Protein AF-A0A958C7G6-F1 (afdb_monomer_lite)

Foldseek 3Di:
DDPPDDQPDPVRVVVVVVVVVVVLCVVCPPDDPVQQCDADPVGDGVVRVVVVVVLVVQQCCCCVVVPDDNCVSNVNPD

Secondary structure (DSSP, 8-state):
----PPPSSHHHHHHHHHHHHHHHHHHHTT--HHHHT-B-TTS-BHHHHHHHHHHHHHHIIIIIIT---HHHHTT---

Structure (mmCIF, N/CA/C/O backbone):
data_AF-A0A958C7G6-F1
#
_entry.id   AF-A0A958C7G6-F1
#
loop_
_atom_site.group_PDB
_atom_site.id
_atom_site.type_symbol
_atom_site.label_atom_id
_atom_site.label_alt_id
_atom_site.label_comp_id
_atom_site.label_asym_id
_atom_site.label_entity_id
_atom_site.label_seq_id
_atom_site.pdbx_PDB_ins_code
_atom_site.Cartn_x
_atom_site.Cartn_y
_atom_site.Cartn_z
_atom_site.occupancy
_atom_site.B_iso_or_equiv
_atom_site.auth_seq_id
_atom_site.auth_comp_id
_atom_site.auth_asym_id
_atom_site.auth_atom_id
_atom_site.pdbx_PDB_model_num
ATOM 1 N N . MET A 1 1 ? 11.235 17.425 5.911 1.00 39.91 1 MET A N 1
ATOM 2 C CA . MET A 1 1 ? 10.138 18.156 5.251 1.00 39.91 1 MET A CA 1
ATOM 3 C C . MET A 1 1 ? 8.869 17.387 5.541 1.00 39.91 1 MET A C 1
ATOM 5 O O . MET A 1 1 ? 8.951 16.173 5.611 1.00 39.91 1 MET A O 1
ATOM 9 N N . GLU A 1 2 ? 7.791 18.133 5.765 1.00 47.97 2 GLU A N 1
ATOM 10 C CA . GLU A 1 2 ? 6.401 17.709 5.984 1.00 47.97 2 GLU A CA 1
ATOM 11 C C . GLU A 1 2 ? 6.072 16.931 7.267 1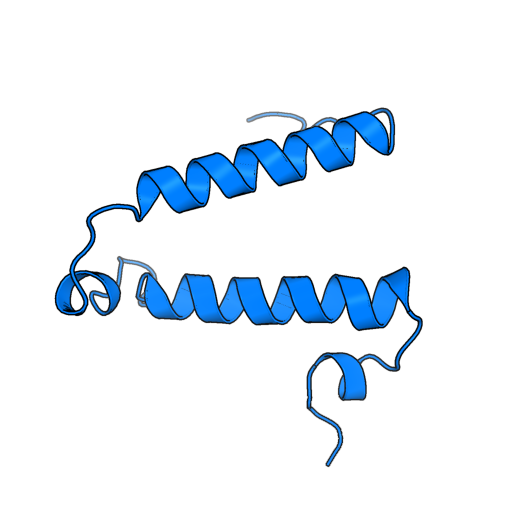.00 47.97 2 GLU A C 1
ATOM 13 O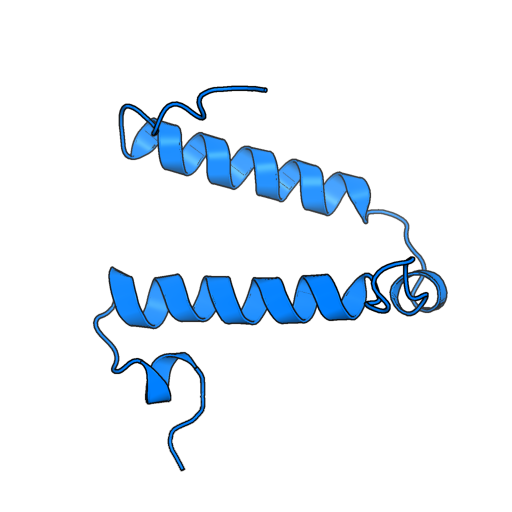 O . GLU A 1 2 ? 6.476 15.806 7.523 1.00 47.97 2 GLU A O 1
ATOM 18 N N . ASN A 1 3 ? 5.298 17.624 8.098 1.00 49.00 3 ASN A N 1
ATOM 19 C CA . ASN A 1 3 ? 4.556 17.107 9.226 1.00 49.00 3 ASN A CA 1
ATOM 20 C C . ASN A 1 3 ? 3.402 16.287 8.621 1.00 49.00 3 ASN A C 1
ATOM 22 O O . ASN A 1 3 ? 2.388 16.877 8.243 1.00 49.00 3 ASN A O 1
ATOM 26 N N . GLU A 1 4 ? 3.575 14.975 8.425 1.00 59.41 4 GLU A N 1
ATOM 27 C CA . GLU A 1 4 ? 2.487 14.111 7.951 1.00 59.41 4 GLU A CA 1
ATOM 28 C C . GLU A 1 4 ? 1.355 14.165 8.975 1.00 59.41 4 GLU A C 1
ATOM 30 O O . GLU A 1 4 ? 1.404 13.596 10.065 1.00 59.41 4 GLU A O 1
ATOM 35 N N . THR A 1 5 ? 0.338 14.951 8.645 1.00 82.19 5 THR A N 1
ATOM 36 C CA . THR A 1 5 ? -0.847 15.088 9.474 1.00 82.19 5 THR A CA 1
ATOM 37 C C . THR A 1 5 ? -1.604 13.770 9.423 1.00 82.19 5 THR A C 1
ATOM 39 O O . THR A 1 5 ? -2.023 13.318 8.350 1.00 82.19 5 THR A O 1
ATOM 42 N N . TYR A 1 6 ? -1.761 13.142 10.591 1.00 88.62 6 TYR A N 1
ATOM 43 C CA . TYR A 1 6 ? -2.630 11.981 10.752 1.00 88.62 6 TYR A CA 1
ATOM 44 C C . TYR A 1 6 ? -4.012 12.281 10.146 1.00 88.62 6 TYR A C 1
ATOM 46 O O . TYR A 1 6 ? -4.501 13.406 10.295 1.00 88.62 6 TYR A O 1
ATOM 54 N N . PRO A 1 7 ? -4.645 11.313 9.459 1.00 92.88 7 PRO A N 1
ATOM 55 C CA . PRO A 1 7 ? -5.970 11.518 8.889 1.00 92.88 7 PRO A CA 1
ATOM 56 C C . PRO A 1 7 ? -6.964 11.896 9.992 1.00 92.88 7 PRO A C 1
ATOM 58 O O . PRO A 1 7 ? -6.987 11.286 11.062 1.00 92.88 7 PRO A O 1
ATOM 61 N N . ALA A 1 8 ? -7.804 12.896 9.729 1.00 94.12 8 ALA A N 1
ATOM 62 C CA . ALA A 1 8 ? -8.762 13.428 10.693 1.00 94.12 8 ALA A CA 1
ATOM 63 C C . ALA A 1 8 ? -9.981 12.509 10.891 1.00 94.12 8 ALA A C 1
ATOM 65 O O . ALA A 1 8 ? -10.783 12.722 11.800 1.00 94.12 8 ALA A O 1
ATOM 66 N N . SER A 1 9 ? -10.147 11.493 10.038 1.00 96.12 9 SER A N 1
ATOM 67 C CA . SER A 1 9 ? -11.220 10.504 10.138 1.00 96.12 9 SER A CA 1
ATOM 68 C C . SER A 1 9 ? -10.843 9.169 9.495 1.00 96.12 9 SER A C 1
ATOM 70 O O . SER A 1 9 ? -9.964 9.099 8.637 1.00 96.12 9 SER A O 1
ATOM 72 N N . THR A 1 10 ? -11.574 8.108 9.848 1.00 95.12 10 THR A N 1
ATOM 73 C CA . THR A 1 10 ? -11.473 6.807 9.167 1.00 95.12 10 THR A CA 1
ATOM 74 C C . THR A 1 10 ? -11.781 6.923 7.676 1.00 95.12 10 THR A C 1
ATOM 76 O O . THR A 1 10 ? -11.105 6.295 6.872 1.00 95.12 10 THR A O 1
ATOM 79 N N . ALA A 1 11 ? -12.763 7.744 7.291 1.00 97.50 11 ALA A N 1
ATOM 80 C CA . ALA A 1 11 ? -13.103 7.951 5.884 1.00 97.50 11 ALA A CA 1
ATOM 81 C C . ALA A 1 11 ? -11.932 8.571 5.109 1.00 97.50 11 ALA A C 1
ATOM 83 O O . ALA A 1 11 ? -11.593 8.104 4.029 1.00 97.50 11 ALA A O 1
ATOM 84 N N . GLU A 1 12 ? -11.274 9.576 5.688 1.00 96.81 12 GLU A N 1
ATOM 85 C CA . GLU A 1 12 ? -10.086 10.180 5.086 1.00 96.81 12 GLU A CA 1
ATOM 86 C C . GLU A 1 12 ? -8.923 9.188 4.992 1.00 96.81 12 GLU A C 1
ATOM 88 O O . GLU A 1 12 ? -8.284 9.107 3.946 1.00 96.81 12 GLU A O 1
ATOM 93 N N . LEU A 1 13 ? -8.672 8.405 6.048 1.00 94.69 13 LEU A N 1
ATOM 94 C CA . LEU A 1 13 ? -7.653 7.353 6.024 1.00 94.69 13 LEU A CA 1
ATOM 95 C C . LEU A 1 13 ? -7.908 6.364 4.878 1.00 94.69 13 LEU A C 1
ATOM 97 O O . LEU A 1 13 ? -6.994 6.079 4.112 1.00 94.69 13 LEU A O 1
ATOM 101 N N . LEU A 1 14 ? -9.143 5.877 4.736 1.00 95.75 14 LEU A N 1
ATOM 102 C CA . LEU A 1 14 ? -9.511 4.935 3.678 1.00 95.75 14 LEU A CA 1
ATOM 103 C C . LEU A 1 14 ? -9.356 5.547 2.281 1.00 95.75 14 LEU A C 1
ATOM 105 O O . LEU A 1 14 ? -8.844 4.877 1.388 1.00 95.75 14 LEU A O 1
ATOM 109 N N . THR A 1 15 ? -9.723 6.819 2.096 1.00 97.62 15 THR A N 1
ATOM 110 C CA . THR A 1 15 ? -9.484 7.532 0.832 1.00 97.62 15 THR A CA 1
ATOM 111 C C . THR A 1 15 ? -7.994 7.617 0.514 1.00 97.62 15 THR A C 1
ATOM 113 O O . THR A 1 15 ? -7.605 7.320 -0.610 1.00 97.62 15 THR A O 1
ATOM 116 N N . ARG A 1 16 ? -7.149 7.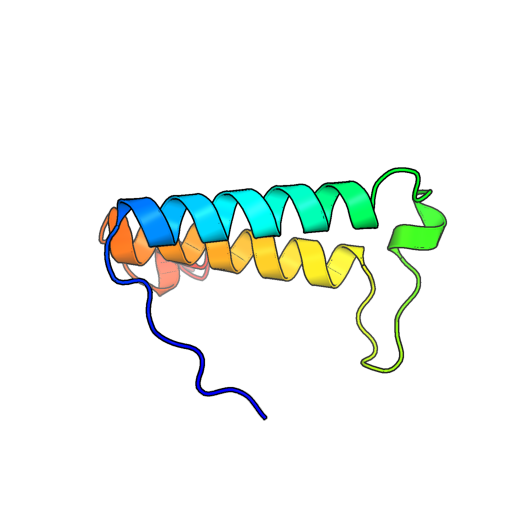970 1.495 1.00 96.31 16 ARG A N 1
ATOM 117 C CA . ARG A 1 16 ? -5.691 8.039 1.295 1.00 96.31 16 ARG A CA 1
ATOM 118 C C . ARG A 1 16 ? -5.113 6.673 0.912 1.00 96.31 16 ARG A C 1
ATOM 120 O O . ARG A 1 16 ? -4.343 6.605 -0.037 1.00 96.31 16 ARG A O 1
ATOM 127 N N . ILE A 1 17 ? -5.528 5.600 1.597 1.00 95.00 17 ILE A N 1
ATOM 128 C CA . ILE A 1 17 ? -5.122 4.222 1.265 1.00 95.00 17 ILE A CA 1
ATOM 129 C C . ILE A 1 17 ? -5.511 3.884 -0.179 1.00 95.00 17 ILE A C 1
ATOM 131 O O . ILE A 1 17 ? -4.669 3.402 -0.931 1.00 95.00 17 ILE A O 1
ATOM 135 N N . GLN A 1 18 ? -6.754 4.170 -0.584 1.00 97.56 18 GLN A N 1
ATOM 136 C CA . GLN A 1 18 ? -7.218 3.883 -1.943 1.00 97.56 18 GLN A CA 1
ATOM 137 C C . GLN A 1 18 ? -6.421 4.662 -2.995 1.00 97.56 18 GLN A C 1
ATOM 139 O O . GLN A 1 18 ? -5.978 4.073 -3.972 1.00 97.56 18 GLN A O 1
ATOM 144 N N . THR A 1 19 ? -6.190 5.960 -2.779 1.00 98.00 19 THR A N 1
ATOM 145 C CA . THR A 1 19 ? -5.392 6.784 -3.699 1.00 98.00 19 THR A CA 1
ATOM 146 C C . THR A 1 19 ? -3.968 6.250 -3.840 1.00 98.00 19 THR A C 1
ATOM 148 O O . THR A 1 19 ? -3.504 6.065 -4.959 1.00 98.00 19 THR A O 1
ATOM 151 N N . SER A 1 20 ? -3.291 5.924 -2.733 1.00 96.50 20 SER A N 1
ATOM 152 C CA . SER A 1 20 ? -1.941 5.348 -2.795 1.00 96.50 20 SER A CA 1
ATOM 153 C C . SER A 1 20 ? -1.909 3.987 -3.494 1.00 96.50 20 SER A C 1
ATOM 155 O O . SER A 1 20 ? -0.932 3.669 -4.170 1.00 96.50 20 SER A O 1
ATOM 157 N N . TRP A 1 21 ? -2.966 3.186 -3.352 1.00 96.94 21 TRP A N 1
ATOM 158 C CA . TRP A 1 21 ? -3.092 1.910 -4.050 1.00 96.94 21 TRP A CA 1
ATOM 159 C C . TRP A 1 21 ? -3.275 2.090 -5.561 1.00 96.94 21 TRP A C 1
ATOM 161 O O . TRP A 1 21 ? -2.616 1.407 -6.345 1.00 96.94 21 TRP A O 1
ATOM 171 N N . ASP A 1 22 ? -4.117 3.039 -5.971 1.00 98.31 22 ASP A N 1
ATOM 172 C CA . ASP A 1 22 ? -4.328 3.375 -7.382 1.00 98.31 22 ASP A CA 1
ATOM 173 C C . ASP A 1 22 ? -3.032 3.907 -8.022 1.00 98.31 22 ASP A C 1
ATOM 175 O O . ASP A 1 22 ? -2.659 3.474 -9.115 1.00 98.31 22 ASP A O 1
ATOM 179 N N . ASP A 1 23 ? -2.299 4.775 -7.314 1.00 98.25 23 ASP A N 1
ATOM 180 C CA . ASP A 1 23 ? -1.009 5.316 -7.758 1.00 98.25 23 ASP A CA 1
ATOM 181 C C . ASP A 1 23 ? 0.060 4.220 -7.898 1.00 98.25 23 ASP A C 1
ATOM 183 O O . ASP A 1 23 ? 0.825 4.211 -8.870 1.00 98.25 23 ASP A O 1
ATOM 187 N N . LEU A 1 24 ? 0.106 3.266 -6.957 1.00 96.81 24 LEU A N 1
ATOM 188 C CA . LEU A 1 24 ? 1.011 2.119 -7.032 1.00 96.81 24 LEU A CA 1
ATOM 189 C C . LEU A 1 24 ? 0.741 1.303 -8.297 1.00 96.81 24 LEU A C 1
ATOM 191 O O . LEU A 1 24 ? 1.674 1.045 -9.059 1.00 96.81 24 LEU A O 1
ATOM 195 N N . TRP A 1 25 ? -0.519 0.929 -8.541 1.00 97.19 25 TRP A N 1
ATOM 196 C CA . TRP A 1 25 ? -0.888 0.153 -9.726 1.00 97.19 25 TRP A CA 1
ATOM 197 C C . TRP A 1 25 ? -0.604 0.900 -11.017 1.00 97.19 25 TRP A C 1
ATOM 199 O O . TRP A 1 25 ? -0.026 0.310 -11.924 1.00 97.19 25 TRP A O 1
ATOM 209 N N . ALA A 1 26 ? -0.936 2.189 -11.087 1.00 98.25 26 ALA A N 1
ATOM 210 C CA . ALA A 1 26 ? -0.625 3.012 -12.250 1.00 98.25 26 ALA A CA 1
ATOM 211 C C . ALA A 1 26 ? 0.889 3.092 -12.519 1.00 98.25 26 ALA A C 1
ATOM 213 O O . ALA A 1 26 ? 1.308 3.136 -13.673 1.00 98.25 26 ALA A O 1
ATOM 214 N N . THR A 1 27 ? 1.714 3.082 -11.468 1.00 96.56 27 THR A N 1
ATOM 215 C CA . THR A 1 27 ? 3.181 3.145 -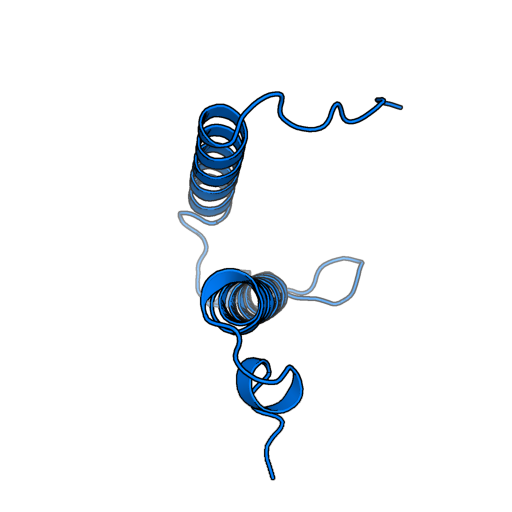11.581 1.00 96.56 27 THR A CA 1
ATOM 216 C C . THR A 1 27 ? 3.781 1.861 -12.148 1.00 96.56 27 THR A C 1
ATOM 218 O O . THR A 1 27 ? 4.747 1.916 -12.910 1.00 96.56 27 THR A O 1
ATOM 221 N N . ILE A 1 28 ? 3.241 0.704 -11.761 1.00 96.19 28 ILE A N 1
ATOM 222 C CA . ILE A 1 28 ? 3.748 -0.604 -12.206 1.00 96.19 28 ILE A CA 1
ATOM 223 C C . ILE A 1 28 ? 3.005 -1.152 -13.430 1.00 96.19 28 ILE A C 1
ATOM 225 O O . ILE A 1 28 ? 3.391 -2.196 -13.964 1.00 96.19 28 ILE A O 1
ATOM 229 N N . ASP A 1 29 ? 1.954 -0.466 -13.880 1.00 97.38 29 ASP A N 1
ATOM 230 C CA . ASP A 1 29 ? 1.212 -0.841 -15.075 1.00 97.38 29 ASP A CA 1
ATOM 231 C C . ASP A 1 29 ? 2.118 -0.805 -16.314 1.00 97.38 29 ASP A C 1
ATOM 233 O O . ASP A 1 29 ? 2.948 0.085 -16.506 1.00 97.38 29 ASP A O 1
ATOM 237 N N . GLY A 1 30 ? 1.987 -1.822 -17.162 1.00 96.62 30 GLY A N 1
ATOM 238 C CA . GLY A 1 30 ? 2.806 -1.974 -18.366 1.00 96.62 30 GLY A CA 1
ATOM 239 C C . GLY A 1 30 ? 4.226 -2.515 -18.150 1.00 96.62 30 GLY A C 1
ATOM 240 O O . GLY A 1 30 ? 4.937 -2.724 -19.138 1.00 96.62 30 GLY A O 1
ATOM 241 N N . LEU A 1 31 ? 4.650 -2.802 -16.913 1.00 97.56 31 LEU A N 1
ATOM 242 C CA . LEU A 1 31 ? 5.927 -3.477 -16.676 1.00 97.56 31 LEU A CA 1
ATOM 243 C C . LEU A 1 31 ? 5.893 -4.932 -17.154 1.00 97.56 31 LEU A C 1
ATOM 245 O O . LEU A 1 31 ? 4.969 -5.701 -16.885 1.00 97.56 31 LEU A O 1
ATOM 249 N N . THR A 1 32 ? 6.951 -5.338 -17.851 1.00 98.00 32 THR A N 1
ATOM 250 C CA . THR A 1 32 ? 7.146 -6.736 -18.248 1.00 98.00 32 THR A CA 1
ATOM 251 C C . THR A 1 32 ? 7.619 -7.587 -17.063 1.00 98.00 32 THR A C 1
ATOM 253 O O . THR A 1 32 ? 8.258 -7.063 -16.148 1.00 98.00 32 THR A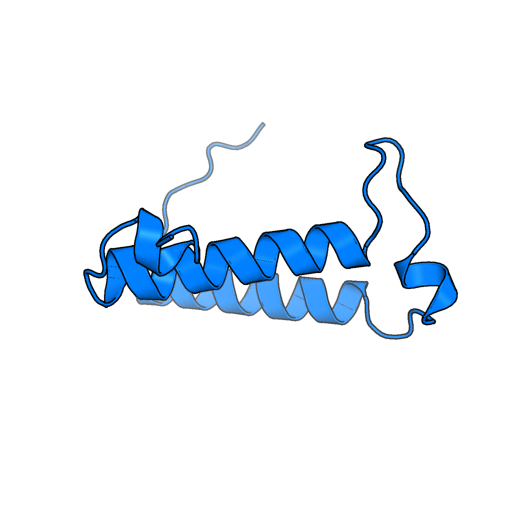 O 1
ATOM 256 N N . PRO A 1 33 ? 7.428 -8.921 -17.099 1.00 96.94 33 PRO A N 1
ATOM 257 C CA . PRO A 1 33 ? 7.938 -9.808 -16.051 1.00 96.94 33 PRO A CA 1
ATOM 258 C C . PRO A 1 33 ? 9.441 -9.653 -15.783 1.00 96.94 33 PRO A C 1
ATOM 260 O O . PRO A 1 33 ? 9.859 -9.694 -14.635 1.00 96.94 33 PRO A O 1
ATOM 263 N N . ALA A 1 34 ? 10.250 -9.412 -16.821 1.00 97.75 34 ALA A N 1
ATOM 264 C CA . ALA A 1 34 ? 11.686 -9.195 -16.658 1.00 97.75 34 ALA A CA 1
ATOM 265 C C . ALA A 1 34 ? 12.001 -7.878 -15.929 1.00 97.75 34 ALA A C 1
ATOM 267 O O . ALA A 1 34 ? 12.916 -7.837 -15.116 1.00 97.75 34 ALA A O 1
ATOM 268 N N . GLN A 1 35 ? 11.236 -6.811 -16.188 1.00 97.62 35 GLN A N 1
ATOM 269 C CA . GLN A 1 35 ? 11.403 -5.532 -15.491 1.00 97.62 35 GLN A CA 1
ATOM 270 C C . GLN A 1 35 ? 11.006 -5.623 -14.014 1.00 97.62 35 GLN A C 1
ATOM 272 O O . GLN A 1 35 ? 11.632 -4.971 -13.184 1.00 97.62 35 GLN A O 1
ATOM 277 N N . MET A 1 36 ? 10.029 -6.470 -13.677 1.00 97.56 36 MET A N 1
ATOM 278 C CA . MET A 1 36 ? 9.603 -6.699 -12.291 1.00 97.56 36 MET A CA 1
ATOM 279 C C . MET A 1 36 ? 10.698 -7.308 -11.405 1.00 97.56 36 MET A C 1
ATOM 281 O O . MET A 1 36 ? 10.626 -7.174 -10.185 1.00 97.56 36 MET A O 1
ATOM 285 N N . GLU A 1 37 ? 11.694 -7.970 -12.001 1.00 97.81 37 GLU A N 1
ATOM 286 C CA . GLU A 1 37 ? 12.790 -8.644 -11.293 1.00 97.81 37 GLU A CA 1
ATOM 287 C C . GLU A 1 37 ? 14.068 -7.796 -11.190 1.00 97.81 37 GLU A C 1
ATOM 289 O O . GLU A 1 37 ? 15.021 -8.218 -10.540 1.00 97.81 37 GLU A O 1
ATOM 294 N N . ILE A 1 38 ? 14.108 -6.600 -11.793 1.00 97.12 38 ILE A N 1
ATOM 295 C CA . ILE A 1 38 ? 15.291 -5.728 -11.752 1.00 97.12 38 ILE A CA 1
ATOM 296 C C . ILE A 1 38 ? 15.416 -5.101 -10.354 1.00 97.12 38 ILE A C 1
ATOM 298 O O . ILE A 1 38 ? 14.506 -4.373 -9.951 1.00 97.12 38 ILE A O 1
ATOM 302 N N . PRO A 1 39 ? 16.523 -5.331 -9.622 1.00 96.75 39 PRO A N 1
ATOM 303 C CA . PRO A 1 39 ? 16.755 -4.689 -8.334 1.00 96.75 39 PRO A CA 1
ATOM 304 C C . PRO A 1 39 ? 17.071 -3.200 -8.484 1.00 96.75 39 PRO A C 1
ATOM 306 O O . PRO A 1 39 ? 17.763 -2.791 -9.422 1.00 96.75 39 PRO A O 1
ATOM 309 N N . ASP A 1 40 ? 16.611 -2.400 -7.529 1.00 91.50 40 ASP A N 1
ATOM 310 C CA . ASP A 1 40 ? 16.973 -0.990 -7.417 1.00 91.50 40 ASP A CA 1
ATOM 311 C C . ASP A 1 40 ? 18.297 -0.780 -6.647 1.00 91.50 40 ASP A C 1
ATOM 313 O O . ASP A 1 40 ? 19.030 -1.719 -6.326 1.00 91.50 40 ASP A O 1
ATOM 317 N N . THR A 1 41 ? 18.626 0.475 -6.330 1.00 94.19 41 THR A N 1
ATOM 318 C CA . THR A 1 41 ? 19.824 0.819 -5.542 1.00 94.19 41 THR A CA 1
ATOM 319 C C . THR A 1 41 ? 19.786 0.309 -4.098 1.00 94.19 41 THR A C 1
ATOM 321 O O . THR A 1 41 ? 20.834 0.241 -3.457 1.00 94.19 41 THR A O 1
ATOM 324 N N . GLY A 1 42 ? 18.602 -0.018 -3.576 1.00 92.44 42 GLY A N 1
ATOM 325 C CA . GLY A 1 42 ? 18.396 -0.672 -2.284 1.00 92.44 42 GLY A CA 1
ATOM 326 C C . GLY A 1 42 ? 18.504 -2.199 -2.356 1.00 92.44 42 GLY A C 1
ATOM 327 O O . GLY A 1 42 ? 18.546 -2.854 -1.316 1.00 92.44 42 GLY A O 1
ATOM 328 N N . GLY A 1 43 ? 18.605 -2.767 -3.562 1.00 96.31 43 GLY A N 1
ATOM 329 C CA . GLY A 1 43 ? 18.786 -4.197 -3.800 1.00 96.31 43 GLY A CA 1
ATOM 330 C C . GLY A 1 43 ? 17.489 -5.004 -3.821 1.00 96.31 43 GLY A C 1
ATOM 331 O O . GLY A 1 43 ? 17.560 -6.228 -3.917 1.00 96.31 43 GLY A O 1
ATOM 332 N N . TRP A 1 44 ? 16.323 -4.359 -3.743 1.00 97.81 44 TRP A N 1
ATOM 333 C CA . TRP A 1 44 ? 15.025 -5.023 -3.886 1.00 97.81 44 TRP A CA 1
ATOM 334 C C . TRP A 1 44 ? 14.490 -4.819 -5.296 1.00 97.81 44 TRP A C 1
ATOM 336 O O . TRP A 1 44 ? 14.570 -3.723 -5.853 1.00 97.81 44 TRP A O 1
ATOM 346 N N . SER A 1 45 ? 13.926 -5.873 -5.877 1.00 97.94 45 SER A N 1
ATOM 347 C CA . SER A 1 45 ? 13.163 -5.747 -7.115 1.00 97.94 45 SER A CA 1
ATOM 348 C C . SER A 1 45 ? 11.764 -5.192 -6.848 1.00 97.94 45 SER A C 1
ATOM 350 O O . SER A 1 45 ? 11.281 -5.143 -5.711 1.00 97.94 45 SER A O 1
ATOM 352 N N . ILE A 1 46 ? 11.066 -4.795 -7.909 1.00 96.94 46 ILE A N 1
ATOM 353 C CA . ILE A 1 46 ? 9.666 -4.353 -7.817 1.00 96.94 46 ILE A CA 1
ATOM 354 C C . ILE A 1 46 ? 8.799 -5.490 -7.261 1.00 96.94 46 ILE A C 1
ATOM 356 O O . ILE A 1 46 ? 7.949 -5.271 -6.399 1.00 96.94 46 ILE A O 1
ATOM 360 N N . LYS A 1 47 ? 9.064 -6.729 -7.688 1.00 97.19 47 LYS A N 1
ATOM 361 C CA . LYS A 1 47 ? 8.401 -7.927 -7.165 1.00 97.19 47 LYS A CA 1
ATOM 362 C C . LYS A 1 47 ? 8.639 -8.121 -5.664 1.00 97.19 47 LYS A C 1
ATOM 364 O O . LYS A 1 47 ? 7.694 -8.476 -4.962 1.00 97.19 47 LYS A O 1
ATOM 369 N N . ASP A 1 48 ? 9.849 -7.864 -5.170 1.00 97.88 48 ASP A N 1
ATOM 370 C CA . ASP A 1 48 ? 10.162 -7.985 -3.738 1.00 97.88 48 ASP A CA 1
ATOM 371 C C . ASP A 1 48 ? 9.404 -6.941 -2.911 1.00 97.88 48 ASP A C 1
ATOM 373 O O . ASP A 1 48 ? 8.811 -7.274 -1.883 1.00 97.88 48 ASP A O 1
ATOM 377 N N . ASN A 1 49 ? 9.337 -5.699 -3.401 1.00 96.19 49 ASN A N 1
ATOM 378 C CA . ASN A 1 49 ? 8.544 -4.640 -2.777 1.00 96.19 49 ASN A CA 1
ATOM 379 C C . ASN A 1 49 ? 7.055 -5.021 -2.691 1.00 96.19 49 ASN A C 1
ATOM 381 O O . ASN A 1 49 ? 6.445 -4.892 -1.630 1.00 96.19 49 ASN A O 1
ATOM 385 N N . LEU A 1 50 ? 6.471 -5.557 -3.769 1.00 96.31 50 LEU A N 1
ATOM 386 C CA . LEU A 1 50 ? 5.072 -6.004 -3.769 1.00 96.31 50 LEU A CA 1
ATOM 387 C C . LEU A 1 50 ? 4.828 -7.202 -2.845 1.00 96.31 50 LEU A C 1
ATOM 389 O O . LEU A 1 50 ? 3.804 -7.253 -2.158 1.00 96.31 50 LEU A O 1
ATOM 393 N N . ALA A 1 51 ? 5.759 -8.157 -2.800 1.00 95.50 51 ALA A N 1
ATOM 394 C CA . ALA A 1 51 ? 5.680 -9.280 -1.870 1.00 95.50 51 ALA A CA 1
ATOM 395 C C . ALA A 1 51 ? 5.698 -8.786 -0.415 1.00 95.50 51 ALA A C 1
ATOM 397 O O . ALA A 1 51 ? 4.877 -9.218 0.395 1.00 95.50 51 ALA A O 1
ATOM 398 N N . HIS A 1 52 ? 6.576 -7.830 -0.105 1.00 95.19 52 HIS A N 1
ATOM 399 C CA . HIS A 1 52 ? 6.658 -7.210 1.212 1.00 95.19 52 HIS A CA 1
ATOM 400 C C . HIS A 1 52 ? 5.363 -6.480 1.598 1.00 95.19 52 HIS A C 1
ATOM 402 O O . HIS A 1 52 ? 4.821 -6.729 2.677 1.00 95.19 52 HIS A O 1
ATOM 408 N N . LEU A 1 53 ? 4.833 -5.634 0.707 1.00 95.75 53 LEU A N 1
ATOM 409 C CA . LEU A 1 53 ? 3.566 -4.923 0.917 1.00 95.75 53 LEU A CA 1
ATOM 410 C C . LEU A 1 53 ? 2.407 -5.894 1.169 1.00 95.75 53 LEU A C 1
ATOM 412 O O . LEU A 1 53 ? 1.663 -5.728 2.132 1.00 95.75 53 LEU A O 1
ATOM 416 N N . THR A 1 54 ? 2.314 -6.962 0.372 1.00 94.62 54 THR A N 1
ATOM 417 C CA . THR A 1 54 ? 1.268 -7.988 0.516 1.00 94.62 54 THR A CA 1
ATOM 418 C C . THR A 1 54 ? 1.284 -8.628 1.907 1.00 94.62 54 THR A C 1
ATOM 420 O O . THR A 1 54 ? 0.229 -8.856 2.504 1.00 94.62 54 THR A O 1
ATOM 423 N N . VAL A 1 55 ? 2.471 -8.936 2.439 1.00 94.81 55 VAL A N 1
ATOM 424 C CA . VAL A 1 55 ? 2.603 -9.516 3.785 1.00 94.81 55 VAL A CA 1
ATOM 425 C C . VAL A 1 55 ? 2.146 -8.520 4.849 1.00 94.81 55 VAL A C 1
ATOM 427 O O . VAL A 1 55 ? 1.361 -8.889 5.724 1.00 94.81 55 VAL A O 1
ATOM 430 N N . TRP A 1 56 ? 2.562 -7.255 4.756 1.00 95.44 56 TRP A N 1
ATOM 431 C CA . TRP A 1 56 ? 2.163 -6.228 5.7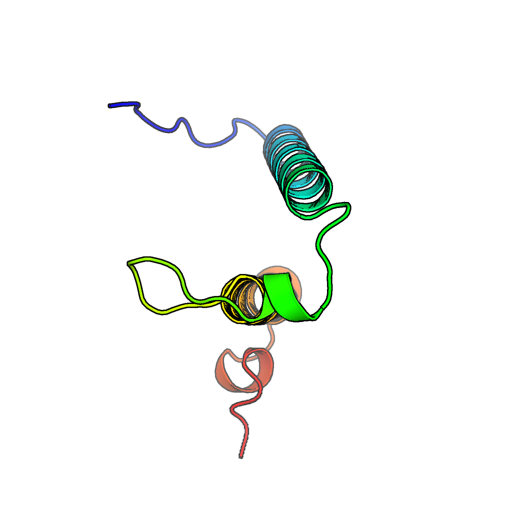21 1.00 95.44 56 TRP A CA 1
ATOM 432 C C . TRP A 1 56 ? 0.669 -5.920 5.700 1.00 95.44 56 TRP A C 1
ATOM 434 O O . TRP A 1 56 ? 0.065 -5.803 6.766 1.00 95.44 56 TRP A O 1
ATOM 444 N N . GLU A 1 57 ? 0.048 -5.837 4.525 1.00 94.62 57 GLU A N 1
ATOM 445 C CA . GLU A 1 57 ? -1.399 -5.636 4.415 1.00 94.62 57 GLU A CA 1
ATOM 446 C C . GLU A 1 57 ? -2.173 -6.786 5.060 1.00 94.62 57 GLU A C 1
ATOM 448 O O . GLU A 1 57 ? -3.082 -6.559 5.866 1.00 94.62 57 GLU A O 1
ATOM 453 N N . ARG A 1 58 ? -1.774 -8.033 4.771 1.00 94.38 58 ARG A N 1
ATOM 454 C CA . ARG A 1 58 ? -2.374 -9.217 5.402 1.00 94.38 58 ARG A CA 1
ATOM 455 C C . ARG A 1 58 ? -2.191 -9.176 6.910 1.00 94.38 58 ARG A C 1
ATOM 457 O O . ARG A 1 58 ? -3.164 -9.388 7.628 1.00 94.38 58 ARG A O 1
ATOM 464 N N . TYR A 1 59 ? -0.993 -8.857 7.392 1.00 95.88 59 TYR A N 1
ATOM 465 C CA . TYR A 1 59 ? -0.741 -8.709 8.820 1.00 95.88 59 TYR A CA 1
ATOM 466 C C . TYR A 1 59 ? -1.650 -7.649 9.449 1.00 95.88 59 TYR A C 1
ATOM 468 O O . TYR A 1 59 ? -2.272 -7.919 10.476 1.00 95.88 59 TYR A O 1
ATOM 476 N N . MET A 1 60 ? -1.798 -6.477 8.821 1.00 95.00 60 MET A N 1
ATOM 477 C CA . MET A 1 60 ? -2.650 -5.415 9.357 1.00 95.00 60 MET A CA 1
ATOM 478 C C . MET A 1 60 ? -4.109 -5.855 9.491 1.00 95.00 60 MET A C 1
ATOM 480 O O . MET A 1 60 ? -4.727 -5.639 10.534 1.00 95.00 60 MET A O 1
ATOM 484 N N . VAL A 1 61 ? -4.649 -6.527 8.473 1.00 95.06 61 VAL A N 1
ATOM 485 C CA . VAL A 1 61 ? -6.020 -7.050 8.513 1.00 95.06 61 VAL A CA 1
ATOM 486 C C . VAL A 1 61 ? -6.159 -8.147 9.571 1.00 95.06 61 VAL A C 1
ATOM 488 O O . VAL A 1 61 ? -7.047 -8.089 10.421 1.00 95.06 61 VAL A O 1
ATOM 491 N N . LEU A 1 62 ? -5.286 -9.151 9.538 1.00 96.50 62 LEU A N 1
ATOM 492 C CA . LEU A 1 62 ? -5.399 -10.336 10.385 1.00 96.50 62 LEU A CA 1
ATOM 493 C C . LEU A 1 62 ? -5.146 -10.015 11.864 1.00 96.50 62 LEU A C 1
ATOM 495 O O . LEU A 1 62 ? -5.896 -10.467 12.728 1.00 96.50 62 LEU A O 1
ATOM 499 N N . HIS A 1 63 ? -4.118 -9.227 12.167 1.00 97.25 63 HIS A N 1
ATOM 500 C CA . HIS A 1 63 ? -3.756 -8.905 13.542 1.00 97.25 63 HIS A CA 1
ATOM 501 C C . HIS A 1 63 ? -4.612 -7.768 14.109 1.00 97.25 63 HIS A C 1
ATOM 503 O O . HIS A 1 63 ? -5.276 -7.956 15.127 1.00 97.25 63 HIS A O 1
ATOM 509 N N . TYR A 1 64 ? -4.641 -6.601 13.455 1.00 94.69 64 TYR A N 1
ATOM 510 C CA . TYR A 1 64 ? -5.280 -5.416 14.039 1.00 94.69 64 TYR A CA 1
ATOM 511 C C . TYR A 1 64 ? -6.795 -5.368 13.843 1.00 94.69 64 TYR A C 1
ATOM 513 O O . TYR A 1 64 ? -7.486 -4.840 14.711 1.00 94.69 64 TYR A O 1
ATOM 521 N N . LEU A 1 65 ? -7.328 -5.907 12.739 1.00 93.75 65 LEU A N 1
ATOM 522 C CA . LEU A 1 65 ? -8.779 -5.891 12.501 1.00 93.75 65 LEU A CA 1
ATOM 523 C C . LEU A 1 65 ? -9.471 -7.173 12.972 1.00 93.75 65 LEU A C 1
ATOM 525 O O . LEU A 1 65 ? -10.603 -7.110 13.444 1.00 93.75 65 LEU A O 1
ATOM 529 N N . GLN A 1 66 ? -8.808 -8.326 12.853 1.00 96.50 66 GLN A N 1
ATOM 530 C CA . GLN A 1 66 ? -9.390 -9.627 13.212 1.00 96.50 66 GLN A CA 1
ATOM 531 C C . GLN A 1 66 ? -8.867 -10.202 14.537 1.00 96.50 66 GLN A C 1
ATOM 533 O O . GLN A 1 66 ? -9.411 -11.194 15.017 1.00 96.50 66 GLN A O 1
ATOM 538 N N . GLY A 1 67 ? -7.847 -9.593 15.151 1.00 96.31 67 GLY A N 1
ATOM 539 C CA . GLY A 1 67 ? -7.339 -10.002 16.462 1.00 96.31 67 GLY A CA 1
ATOM 540 C C . GLY A 1 67 ? -6.541 -11.309 16.469 1.00 96.31 67 GLY A C 1
ATOM 541 O O . GLY A 1 67 ? -6.376 -11.901 17.537 1.00 96.31 67 GLY A O 1
ATOM 542 N N . ARG A 1 68 ? -6.049 -11.787 15.316 1.00 96.12 68 ARG A N 1
ATOM 543 C CA . ARG A 1 68 ? -5.206 -12.995 15.264 1.00 96.12 68 ARG A CA 1
ATOM 544 C C . ARG A 1 68 ? -3.845 -12.737 15.934 1.00 96.12 68 ARG A C 1
ATOM 546 O O . ARG A 1 68 ? -3.319 -11.626 15.826 1.00 96.12 68 ARG A O 1
ATOM 553 N N . PRO A 1 69 ? -3.240 -13.731 16.608 1.00 95.88 69 PRO A N 1
ATOM 554 C CA . PRO A 1 69 ? -1.868 -13.649 17.105 1.00 95.88 69 PRO A CA 1
ATOM 555 C C . PRO A 1 69 ? -0.876 -13.222 16.016 1.00 95.88 69 PRO A C 1
ATOM 557 O O . PRO A 1 69 ? -1.000 -13.622 14.862 1.00 95.88 69 PRO A O 1
ATOM 560 N N . ALA A 1 70 ? 0.135 -12.431 16.384 1.00 92.12 70 ALA A N 1
ATOM 561 C CA . ALA A 1 70 ? 1.073 -11.861 15.415 1.00 92.12 70 ALA A CA 1
ATOM 562 C C . ALA A 1 70 ? 1.855 -12.926 14.622 1.00 92.12 70 ALA A C 1
ATOM 564 O O . ALA A 1 70 ? 2.035 -12.764 13.420 1.00 92.12 70 ALA A O 1
ATOM 565 N N . GLY A 1 71 ? 2.272 -14.021 15.271 1.00 91.94 71 GLY A N 1
ATOM 566 C CA . GLY A 1 71 ? 2.952 -15.136 14.598 1.00 91.94 71 GLY A CA 1
ATOM 567 C C . GLY A 1 71 ? 2.077 -15.769 13.516 1.00 91.94 71 GLY A C 1
ATOM 568 O O . GLY A 1 71 ? 2.487 -15.850 12.367 1.00 91.94 71 GLY A O 1
ATOM 569 N N . GLU A 1 72 ? 0.830 -16.084 13.858 1.00 92.69 72 GLU A N 1
ATOM 570 C CA . GLU A 1 72 ? -0.177 -16.631 12.941 1.00 92.69 72 GLU A CA 1
ATOM 571 C C . GLU A 1 72 ? -0.553 -15.653 11.808 1.00 92.69 72 GLU A C 1
ATOM 573 O O . GLU A 1 72 ? -0.742 -16.042 10.654 1.00 92.69 72 GLU A O 1
ATOM 578 N N . ALA A 1 73 ? -0.641 -14.352 12.098 1.00 92.81 73 ALA A N 1
ATOM 579 C CA . ALA A 1 73 ? -0.906 -13.325 11.088 1.00 92.81 73 ALA A CA 1
ATOM 580 C C . ALA A 1 73 ? 0.256 -13.150 10.089 1.00 92.81 73 ALA A C 1
ATOM 582 O O . ALA A 1 73 ? 0.016 -12.762 8.944 1.00 92.81 73 ALA A O 1
ATOM 583 N N . MET A 1 74 ? 1.486 -13.452 10.514 1.00 90.12 74 MET A N 1
ATOM 584 C CA . MET A 1 74 ? 2.699 -13.428 9.689 1.00 90.12 74 MET A CA 1
ATOM 585 C C . MET A 1 74 ? 3.019 -14.784 9.033 1.00 90.12 74 MET A C 1
ATOM 587 O O . MET A 1 74 ? 3.966 -14.859 8.254 1.00 90.12 74 MET A O 1
ATOM 591 N N . GLY A 1 75 ? 2.254 -15.846 9.322 1.00 87.56 75 GLY A N 1
ATOM 592 C CA . GLY A 1 75 ? 2.540 -17.204 8.843 1.00 87.56 75 GLY A CA 1
ATOM 593 C C . GLY A 1 75 ? 3.811 -17.815 9.448 1.00 87.56 75 GLY A C 1
ATOM 594 O O . GLY A 1 75 ? 4.523 -18.545 8.764 1.00 87.56 75 GLY A O 1
ATOM 595 N N . LEU A 1 76 ? 4.128 -17.448 10.692 1.00 87.12 76 LEU A N 1
ATOM 596 C CA . LEU A 1 76 ? 5.286 -17.908 11.476 1.00 87.12 76 LEU A CA 1
ATOM 597 C C . LEU A 1 76 ? 4.895 -18.922 12.567 1.00 87.12 76 LEU A C 1
ATOM 599 O O . LEU A 1 76 ? 5.674 -19.208 13.473 1.00 87.12 76 LEU A O 1
ATOM 603 N N . ASP A 1 77 ? 3.661 -19.401 12.526 1.00 75.75 77 ASP A N 1
ATOM 604 C CA . ASP A 1 77 ? 3.125 -20.483 13.334 1.00 75.75 77 ASP A CA 1
ATOM 605 C C . ASP A 1 77 ? 3.642 -21.838 12.817 1.00 75.75 77 ASP A C 1
ATOM 607 O O . ASP A 1 77 ? 3.005 -22.494 11.995 1.00 75.75 77 ASP A O 1
ATOM 611 N N . GLU A 1 78 ? 4.835 -22.221 13.290 1.00 56.47 78 GLU A N 1
ATOM 612 C CA . GLU A 1 78 ? 5.376 -23.593 13.232 1.00 56.47 78 GLU A CA 1
ATOM 613 C C . GLU A 1 78 ? 4.836 -24.476 14.369 1.00 56.47 78 GLU A C 1
ATOM 615 O O . GLU A 1 78 ? 4.827 -24.020 15.540 1.00 56.47 78 GLU A O 1
#

Sequence (78 aa):
MENETYPASTAELLTRIQTSWDDLWATIDGLTPAQMEIPDTGGWSIKDNLAHLTVWERYMVLHYLQGRPAGEAMGLDE

pLDDT: mean 92.25, std 11.6, range [39.91, 98.31]

Radius of gyration: 15.75 Å; chains: 1; bounding box: 33×42×36 Å